Protein AF-A0A819L848-F1 (afdb_monomer)

Solvent-accessible surface area (backbone atoms only — not comparable to full-atom values): 8604 Å² total; per-residue (Å²): 138,80,81,80,64,62,62,46,53,71,84,52,75,49,40,40,66,50,55,84,86,40,54,68,57,44,47,39,42,72,42,97,60,52,19,26,44,65,42,49,33,38,52,39,84,23,67,77,40,35,69,25,30,36,27,38,43,42,18,28,87,85,72,45,69,70,53,97,60,67,47,66,28,46,61,33,84,53,62,90,35,48,19,28,46,59,57,91,76,47,64,57,89,45,55,30,26,30,44,37,36,34,72,47,39,34,79,76,80,49,34,47,23,13,48,36,72,47,44,42,35,35,40,74,70,71,82,75,82,70,85,92,64,84,52,79,43,76,49,53,49,73,63,39,62,56,56,82,82,90,80,129

Sequence (152 aa):
DQNKKGDFKPDSKTGVNFPEEDKHPTINVPFGTPATVRGVSMSRDTPNNNVESFKVTFYGTTNQPINKQPLESTPSGDKNQPASLNPSQIPSDVPVKRVEITDIKTTDNQPPRGVVLDIKACTEATAAAFDGKYKLQFLHVRSVNFFSTDGQ

Organism: NCBI:txid433720

Foldseek 3Di:
DDPPFDWQALPDLWADFDDQPCLKWKWKFFDPAFWQWQWKWKALNHPPFFWFKKWKFFAAPVRDTPDPDTFIFHTAPDNVRTGIGDRVPGPRVGGTRMMMITPGDGNVSTHGTSTQMFIFIWHDPPVPDDPDDRDRDRCRPGGIGIDDPPDD

Mean predicted aligned error: 9.91 Å

Nearest PDB structures (foldseek):
  7t4s-assembly1_F  TM=7.222E-01  e=1.770E-02  Homo sapiens
  8iqe-assembly1_B  TM=4.113E-01  e=2.197E-01  Klebsiella phage VLC6
  1umi-assembly1_A  TM=3.625E-01  e=1.075E+00  Mus musculus
  7vrn-assembly1_K  TM=3.519E-01  e=1.267E+00  Infectious bursal disease virus
  3hwj-assembly2_B  TM=3.729E-01  e=3.587E+00  Mus musculus

Radius of gyration: 15.64 Å; Cα contacts (8 Å, |Δi|>4): 368; chains: 1; bounding box: 35×38×46 Å

Secondary structure (DSSP, 8-state):
---------TT-SS-B---TT-SS--EEEEEEEEEEEEEEEEE--STT--EEEEEEEEE-TTS-BSSSSPEEPBPP-SSSS-EE--GGGS-TTS-EEEEEEEEEEETTSSPP-SBEEEEEEE----SSS--S------------EE------

Structure (mmCIF, N/CA/C/O backbone):
data_AF-A0A819L848-F1
#
_entry.id   AF-A0A819L848-F1
#
loop_
_atom_site.group_PDB
_atom_site.id
_atom_site.type_symbol
_atom_site.label_atom_id
_atom_site.label_alt_id
_atom_site.label_comp_id
_atom_site.label_asym_id
_atom_site.label_entity_id
_atom_site.label_seq_id
_atom_site.pdbx_PDB_ins_code
_atom_site.Cartn_x
_atom_site.Cartn_y
_atom_site.Cartn_z
_atom_site.occupancy
_atom_site.B_iso_or_equiv
_atom_site.auth_seq_id
_atom_site.auth_comp_id
_atom_site.auth_asym_id
_atom_site.auth_atom_id
_atom_site.pdbx_PDB_model_num
ATOM 1 N N . 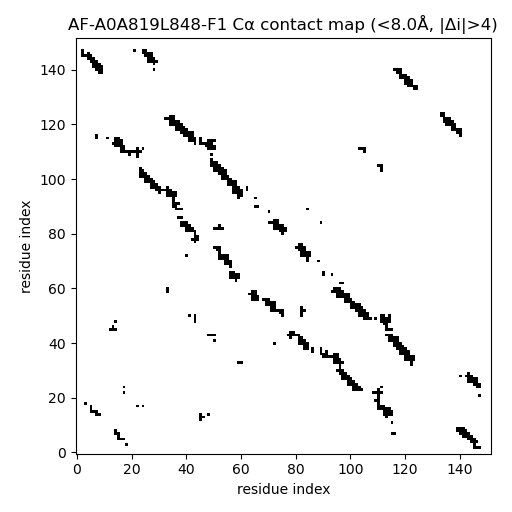ASP A 1 1 ? -19.723 -18.192 -1.569 1.00 31.50 1 ASP A N 1
ATOM 2 C CA . ASP A 1 1 ? -18.565 -17.563 -2.231 1.00 31.50 1 ASP A CA 1
ATOM 3 C C . ASP A 1 1 ? -18.924 -16.268 -2.930 1.00 31.50 1 ASP A C 1
ATOM 5 O O . ASP A 1 1 ? -19.160 -16.252 -4.131 1.00 31.50 1 ASP A O 1
ATOM 9 N N . GLN A 1 2 ? -19.005 -15.163 -2.188 1.00 27.42 2 GLN A N 1
ATOM 10 C CA . GLN A 1 2 ? -19.070 -13.834 -2.799 1.00 27.42 2 GLN A CA 1
ATOM 11 C C . GLN A 1 2 ? -17.803 -13.070 -2.443 1.00 27.42 2 GLN A C 1
ATOM 13 O O . GLN A 1 2 ? -17.746 -12.365 -1.443 1.00 27.42 2 GLN A O 1
ATOM 18 N N . ASN A 1 3 ? -16.791 -13.219 -3.296 1.00 35.41 3 ASN A N 1
ATOM 19 C CA . ASN A 1 3 ? -15.658 -12.308 -3.360 1.00 35.41 3 ASN A CA 1
ATOM 20 C C . ASN A 1 3 ? -16.202 -10.930 -3.795 1.00 35.41 3 ASN A C 1
ATOM 22 O O . ASN A 1 3 ? -16.358 -10.663 -4.990 1.00 35.41 3 ASN A O 1
ATOM 26 N N . LYS A 1 4 ? -16.627 -10.094 -2.837 1.00 44.59 4 LYS A N 1
ATOM 27 C CA . LYS A 1 4 ? -17.190 -8.766 -3.119 1.00 44.59 4 LYS A CA 1
ATOM 28 C C . LYS A 1 4 ? -16.065 -7.831 -3.557 1.00 44.59 4 LYS A C 1
ATOM 30 O O . LYS A 1 4 ? -15.335 -7.272 -2.748 1.00 44.59 4 LYS A O 1
ATOM 35 N N . LYS A 1 5 ? -15.929 -7.676 -4.872 1.00 47.34 5 LYS A N 1
ATOM 36 C CA . LYS A 1 5 ? -14.950 -6.801 -5.518 1.00 47.34 5 LYS A CA 1
ATOM 37 C C . LYS A 1 5 ? -15.369 -5.329 -5.385 1.00 47.34 5 LYS A C 1
ATOM 39 O O . LYS A 1 5 ? -16.396 -4.932 -5.932 1.00 47.34 5 LYS A O 1
ATOM 44 N N . GLY A 1 6 ? -14.567 -4.518 -4.694 1.00 53.31 6 GLY A N 1
ATOM 45 C CA . GLY A 1 6 ? -14.607 -3.056 -4.819 1.00 53.31 6 GLY A CA 1
ATOM 46 C C . GLY A 1 6 ? -13.896 -2.587 -6.095 1.00 53.31 6 GLY A C 1
ATOM 47 O O . GLY A 1 6 ? -13.261 -3.380 -6.782 1.00 53.31 6 GLY A O 1
ATOM 48 N N . ASP A 1 7 ? -13.952 -1.297 -6.419 1.00 53.31 7 ASP A N 1
ATOM 49 C CA . ASP A 1 7 ? -13.073 -0.680 -7.423 1.00 53.31 7 ASP A CA 1
ATOM 50 C C . ASP A 1 7 ? -12.666 0.715 -6.942 1.00 53.31 7 ASP A C 1
ATOM 52 O O . ASP A 1 7 ? -13.522 1.520 -6.570 1.00 53.31 7 ASP A O 1
ATOM 56 N N . PHE A 1 8 ? -11.365 1.023 -6.969 1.00 57.91 8 PHE A N 1
ATOM 57 C CA . PHE A 1 8 ? -10.899 2.393 -6.763 1.00 57.91 8 PHE A CA 1
ATOM 58 C C . PHE A 1 8 ? -11.181 3.217 -8.019 1.00 57.91 8 PHE A C 1
ATOM 60 O O . PHE A 1 8 ? -10.827 2.825 -9.132 1.00 57.91 8 PHE A O 1
ATOM 67 N N . LYS A 1 9 ? -11.827 4.370 -7.829 1.00 54.28 9 LYS A N 1
ATOM 68 C CA . LYS A 1 9 ? -12.042 5.365 -8.881 1.00 54.28 9 LYS A CA 1
ATOM 69 C C . LYS A 1 9 ? -11.206 6.608 -8.558 1.00 54.28 9 LYS A C 1
ATOM 71 O O . LYS A 1 9 ? -11.362 7.124 -7.452 1.00 54.28 9 LYS A O 1
ATOM 76 N N . PRO A 1 10 ? -10.388 7.108 -9.504 1.00 48.09 10 PRO A N 1
ATOM 77 C CA . PRO A 1 10 ? -9.558 8.306 -9.340 1.00 48.09 10 PRO A CA 1
ATOM 78 C C . PRO A 1 10 ? -10.283 9.516 -8.752 1.00 48.09 10 PRO A C 1
ATOM 80 O O . PRO A 1 10 ? -9.732 10.204 -7.907 1.00 48.09 10 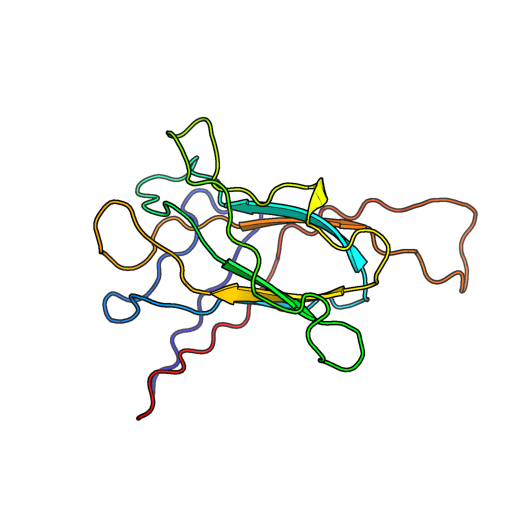PRO A O 1
ATOM 83 N N . ASP A 1 11 ? -11.536 9.724 -9.159 1.00 55.75 11 ASP A N 1
ATOM 84 C CA . ASP A 1 11 ? -12.336 10.892 -8.778 1.00 55.75 11 ASP A CA 1
ATOM 85 C C . ASP A 1 11 ? -13.398 10.541 -7.718 1.00 55.75 11 ASP A C 1
ATOM 87 O O . ASP A 1 11 ? -14.442 11.195 -7.612 1.00 55.75 11 ASP A O 1
ATOM 91 N N . SER A 1 12 ? -13.192 9.453 -6.963 1.00 62.03 12 SER A N 1
ATOM 92 C CA . SER A 1 12 ? -14.148 9.023 -5.943 1.00 62.03 12 SER A CA 1
ATOM 93 C C . SER A 1 12 ? -14.210 10.033 -4.802 1.00 62.03 12 SER A C 1
ATOM 95 O O . SER A 1 12 ? -13.279 10.155 -4.012 1.00 62.03 12 SER A O 1
ATOM 97 N N . LYS A 1 13 ? -15.356 10.705 -4.662 1.00 67.62 13 LYS A N 1
ATOM 98 C CA . LYS A 1 13 ? -15.624 11.610 -3.532 1.00 67.62 13 LYS A CA 1
ATOM 99 C C . LYS A 1 13 ? -15.869 10.874 -2.211 1.00 67.62 13 LYS A C 1
ATOM 101 O O . LYS A 1 13 ? -15.862 11.501 -1.158 1.00 67.62 13 LYS A O 1
ATOM 106 N N . THR A 1 14 ? -16.122 9.566 -2.264 1.00 72.50 14 THR A N 1
ATOM 107 C CA . THR A 1 14 ? -16.485 8.752 -1.093 1.00 72.50 14 THR A CA 1
ATOM 108 C C . THR A 1 14 ? -15.452 7.689 -0.745 1.00 72.50 14 THR A C 1
ATOM 110 O O . THR A 1 14 ? -15.572 7.090 0.312 1.00 72.50 14 THR A O 1
ATOM 113 N N . GLY A 1 15 ? -14.461 7.432 -1.604 1.00 77.94 15 GLY A N 1
ATOM 114 C CA . GLY A 1 15 ? -13.511 6.330 -1.430 1.00 77.94 15 GLY A CA 1
ATOM 115 C C . GLY A 1 15 ? -14.150 4.941 -1.548 1.00 77.94 15 GLY A C 1
ATOM 116 O O . GLY A 1 15 ? -15.302 4.806 -1.973 1.00 77.94 15 GLY A O 1
ATOM 117 N N . VAL A 1 16 ? -13.372 3.910 -1.219 1.00 82.12 16 VAL A N 1
ATOM 118 C CA . VAL A 1 16 ? -13.799 2.504 -1.167 1.00 82.12 16 VAL A CA 1
ATOM 119 C C . VAL A 1 16 ? -14.143 2.129 0.274 1.00 82.12 16 VAL A C 1
ATOM 121 O O . VAL A 1 16 ? -13.373 2.403 1.192 1.00 82.12 16 VAL A O 1
ATOM 124 N N . ASN A 1 17 ? -15.291 1.480 0.461 1.00 83.12 17 ASN A N 1
ATOM 125 C CA . ASN A 1 17 ? -15.687 0.875 1.730 1.00 83.12 17 ASN A CA 1
ATOM 126 C C . ASN A 1 17 ? -15.527 -0.638 1.631 1.00 83.12 17 ASN A C 1
ATOM 128 O O . ASN A 1 17 ? -16.029 -1.239 0.678 1.00 83.12 17 ASN A O 1
ATOM 132 N N . PHE A 1 18 ? -14.848 -1.231 2.605 1.00 82.25 18 PHE A N 1
ATOM 133 C CA . PHE A 1 18 ? -14.702 -2.676 2.698 1.00 82.25 18 PHE A CA 1
ATOM 134 C C . PHE A 1 18 ? -15.922 -3.297 3.398 1.00 82.25 18 PHE A C 1
ATOM 136 O O . PHE A 1 18 ? -16.589 -2.602 4.174 1.00 82.25 18 PHE A O 1
ATOM 143 N N . PRO A 1 19 ? -16.264 -4.564 3.088 1.00 79.44 19 PRO A N 1
ATOM 144 C CA . PRO A 1 19 ? -17.349 -5.281 3.756 1.00 79.44 19 PRO A CA 1
ATOM 145 C C . PRO A 1 19 ? -17.190 -5.298 5.282 1.00 79.44 19 PRO A C 1
ATOM 147 O O . PRO A 1 19 ? -16.074 -5.233 5.792 1.00 79.44 19 PRO A O 1
ATOM 150 N N . GLU A 1 20 ? -18.301 -5.406 6.015 1.00 82.19 20 GLU A N 1
ATOM 151 C CA . GLU A 1 20 ? -18.284 -5.355 7.486 1.00 82.19 20 GLU A CA 1
ATOM 152 C C . GLU A 1 20 ? -17.489 -6.517 8.113 1.00 82.19 20 GLU A C 1
ATOM 154 O O . GLU A 1 20 ? -16.930 -6.410 9.207 1.00 82.19 20 GLU A O 1
ATOM 159 N N . GLU A 1 21 ? -17.430 -7.628 7.392 1.00 83.19 21 GLU A N 1
ATOM 160 C CA . GLU A 1 21 ? -16.690 -8.834 7.728 1.00 83.19 21 GLU A CA 1
ATOM 161 C C . GLU A 1 21 ? -15.172 -8.729 7.473 1.00 83.19 21 GLU A C 1
ATOM 163 O O . GLU A 1 21 ? -14.411 -9.491 8.063 1.00 83.19 21 GLU A O 1
ATOM 168 N N . ASP A 1 22 ? -14.710 -7.775 6.657 1.00 78.88 22 ASP A N 1
ATOM 169 C CA . ASP A 1 22 ? -13.321 -7.700 6.181 1.00 78.88 22 ASP A CA 1
ATOM 170 C C . ASP A 1 22 ? -12.513 -6.633 6.942 1.00 78.88 22 ASP A C 1
ATOM 172 O O . ASP A 1 22 ? -12.364 -5.482 6.519 1.00 78.88 22 ASP A O 1
ATOM 176 N N . LYS A 1 23 ? -12.006 -7.014 8.120 1.00 82.25 23 LYS A N 1
ATOM 177 C CA . LYS A 1 23 ? -11.201 -6.124 8.981 1.00 82.25 23 LYS A CA 1
ATOM 178 C C . LYS A 1 23 ? -9.744 -5.996 8.547 1.00 82.25 23 LYS A C 1
ATOM 180 O O . LYS A 1 23 ? -9.083 -5.038 8.945 1.00 82.25 23 LYS A O 1
ATOM 185 N N . HIS A 1 24 ? -9.245 -6.941 7.755 1.00 83.75 24 HIS A N 1
ATOM 186 C CA . HIS A 1 24 ? -7.843 -7.004 7.344 1.00 83.75 24 HIS A CA 1
ATOM 187 C C . HIS A 1 24 ? -7.708 -7.214 5.832 1.00 83.75 24 HIS A C 1
ATOM 189 O O . HIS A 1 24 ? -7.063 -8.168 5.390 1.00 83.75 24 HIS A O 1
ATOM 195 N N . PRO A 1 25 ? -8.278 -6.312 5.017 1.00 84.81 25 PRO A N 1
ATOM 196 C CA . PRO A 1 25 ? -8.269 -6.496 3.582 1.00 84.81 25 PRO A CA 1
ATOM 197 C C . PRO A 1 25 ? -6.863 -6.383 3.002 1.00 84.81 25 PRO A C 1
ATOM 199 O O . PRO A 1 25 ? -6.032 -5.590 3.455 1.00 84.81 25 PRO A O 1
ATOM 202 N N . THR A 1 26 ? -6.643 -7.109 1.907 1.00 86.06 26 THR A N 1
ATOM 203 C CA . THR A 1 26 ? -5.453 -6.955 1.066 1.00 86.06 26 THR A CA 1
ATOM 204 C C . THR A 1 26 ? -5.799 -6.201 -0.217 1.00 86.06 26 THR A C 1
ATOM 206 O O . THR A 1 26 ? -6.689 -6.594 -0.977 1.00 86.06 26 THR A O 1
ATOM 209 N N . ILE A 1 27 ? -5.061 -5.126 -0.500 1.00 85.00 27 ILE A N 1
ATOM 210 C CA . ILE A 1 27 ? -5.216 -4.319 -1.717 1.00 85.00 27 ILE A CA 1
ATOM 211 C C . ILE A 1 27 ? -4.067 -4.639 -2.668 1.00 85.00 27 ILE A C 1
ATOM 213 O O . ILE A 1 27 ? -2.905 -4.383 -2.362 1.00 85.00 27 ILE A O 1
ATOM 217 N N . ASN A 1 28 ? -4.392 -5.151 -3.855 1.00 86.19 28 ASN A N 1
ATOM 218 C CA . ASN A 1 28 ? -3.414 -5.460 -4.894 1.00 86.19 28 ASN A CA 1
ATOM 219 C C . ASN A 1 28 ? -3.525 -4.485 -6.069 1.00 86.19 28 ASN A C 1
ATOM 221 O O . ASN A 1 28 ? -4.517 -4.478 -6.802 1.00 86.19 28 ASN A O 1
ATOM 225 N N . VAL A 1 29 ? -2.468 -3.707 -6.295 1.00 85.75 29 VAL A N 1
ATOM 226 C CA . VAL A 1 29 ? -2.372 -2.738 -7.391 1.00 85.75 29 VAL A CA 1
ATOM 227 C C . VAL A 1 29 ? -1.348 -3.217 -8.420 1.00 85.75 29 VAL A C 1
ATOM 229 O O . VAL A 1 29 ? -0.149 -2.984 -8.252 1.00 85.75 29 VAL A O 1
ATOM 232 N N . PRO A 1 30 ? -1.779 -3.910 -9.488 1.00 86.19 30 PRO A N 1
ATOM 233 C CA . PRO A 1 30 ? -0.893 -4.256 -10.589 1.00 86.19 30 PRO A CA 1
ATOM 234 C C . PRO A 1 30 ? -0.616 -3.033 -11.471 1.00 86.19 30 PRO A C 1
ATOM 236 O O . PRO A 1 30 ? -1.511 -2.240 -11.768 1.00 86.19 30 PRO A O 1
ATOM 239 N N . PHE A 1 31 ? 0.614 -2.923 -11.959 1.00 82.19 31 PHE A N 1
ATOM 240 C CA . PHE A 1 31 ? 0.979 -1.986 -13.012 1.00 82.19 31 PHE A CA 1
ATOM 241 C C . PHE A 1 31 ? 0.971 -2.706 -14.363 1.00 82.19 31 PHE A C 1
ATOM 243 O O . PHE A 1 31 ? 1.601 -3.752 -14.517 1.00 82.19 31 PHE A O 1
ATOM 250 N N . GLY A 1 32 ? 0.262 -2.147 -15.352 1.00 81.06 32 GLY A N 1
ATOM 251 C CA . GLY A 1 32 ? 0.231 -2.705 -16.713 1.00 81.06 32 GLY A CA 1
ATOM 252 C C . GLY A 1 32 ? 1.618 -2.739 -17.366 1.00 81.06 32 GLY A C 1
ATOM 253 O O . GLY A 1 32 ? 1.963 -3.704 -18.041 1.00 81.06 32 GLY A O 1
ATOM 254 N N . THR A 1 33 ? 2.435 -1.727 -17.072 1.00 81.12 33 THR A N 1
ATOM 255 C CA . THR A 1 33 ? 3.864 -1.666 -17.392 1.00 81.12 33 THR A CA 1
ATOM 256 C C . THR A 1 33 ? 4.632 -1.445 -16.091 1.00 81.12 33 THR A C 1
ATOM 258 O O . THR A 1 33 ? 4.201 -0.591 -15.313 1.00 81.12 33 THR A O 1
ATOM 261 N N . PRO A 1 34 ? 5.748 -2.157 -15.830 1.00 86.44 34 PRO A N 1
ATOM 262 C CA . PRO A 1 34 ? 6.558 -1.914 -14.641 1.00 86.44 34 PRO A CA 1
ATOM 263 C C . PRO A 1 34 ? 6.947 -0.435 -14.489 1.00 86.44 34 PRO A C 1
ATOM 265 O O . PRO A 1 34 ? 7.286 0.229 -15.469 1.00 86.44 34 PRO A O 1
ATOM 268 N N . ALA A 1 35 ? 6.887 0.078 -13.262 1.00 84.75 35 ALA A N 1
ATOM 269 C CA . ALA A 1 35 ? 7.056 1.495 -12.958 1.00 84.75 35 ALA A CA 1
ATOM 270 C C . ALA A 1 35 ? 7.938 1.708 -11.724 1.00 84.75 35 ALA A C 1
ATOM 272 O O . ALA A 1 35 ? 7.929 0.907 -10.792 1.00 84.75 35 ALA A O 1
ATOM 273 N N . THR A 1 36 ? 8.668 2.820 -11.688 1.00 86.88 36 THR A N 1
ATOM 274 C CA . THR A 1 36 ? 9.370 3.272 -10.480 1.00 86.88 36 THR A CA 1
ATOM 275 C C . THR A 1 36 ? 8.375 3.967 -9.557 1.00 86.88 36 THR A C 1
ATOM 277 O O . THR A 1 36 ? 7.737 4.946 -9.946 1.00 86.88 36 THR A O 1
ATOM 280 N N . VAL A 1 37 ? 8.203 3.466 -8.336 1.00 88.94 37 VAL A N 1
ATOM 281 C CA . VAL A 1 37 ? 7.302 4.085 -7.354 1.00 88.94 37 VAL A CA 1
ATOM 282 C C . VAL A 1 37 ? 8.052 5.190 -6.609 1.00 88.94 37 VAL A C 1
ATOM 284 O O . VAL A 1 37 ? 9.224 5.050 -6.268 1.00 88.94 37 VAL A O 1
ATOM 287 N N . ARG A 1 38 ? 7.378 6.315 -6.381 1.00 86.75 38 ARG A N 1
ATOM 288 C CA . ARG A 1 38 ? 7.907 7.517 -5.716 1.00 86.75 38 ARG A CA 1
ATOM 289 C C . ARG A 1 38 ? 7.116 7.900 -4.470 1.00 86.75 38 ARG A C 1
ATOM 291 O O . ARG A 1 38 ? 7.618 8.650 -3.643 1.00 86.75 38 ARG A O 1
ATOM 298 N N . GLY A 1 39 ? 5.890 7.404 -4.334 1.00 89.31 39 GLY A N 1
ATOM 299 C CA . GLY A 1 39 ? 5.050 7.666 -3.175 1.00 89.31 39 GLY A CA 1
ATOM 300 C C . GLY A 1 39 ? 3.874 6.706 -3.110 1.00 89.31 39 GLY A C 1
ATOM 301 O O . GLY A 1 39 ? 3.329 6.321 -4.144 1.00 89.31 39 GLY A O 1
ATOM 302 N N . VAL A 1 40 ? 3.499 6.342 -1.888 1.00 91.50 40 VAL A N 1
ATOM 303 C CA . VAL A 1 40 ? 2.285 5.587 -1.575 1.00 91.50 40 VAL A CA 1
ATOM 304 C C . VAL A 1 40 ? 1.666 6.229 -0.342 1.00 91.50 40 VAL A C 1
ATOM 306 O O . VAL A 1 40 ? 2.330 6.340 0.693 1.00 91.50 40 VAL A O 1
ATOM 309 N N . SER A 1 41 ? 0.417 6.664 -0.453 1.00 90.50 41 SER A N 1
ATOM 310 C CA . SER A 1 41 ? -0.324 7.266 0.654 1.00 90.50 41 SER A CA 1
ATOM 311 C C . SER A 1 41 ? -1.810 6.951 0.579 1.00 90.50 41 SER A C 1
ATOM 313 O O . SER A 1 41 ? -2.353 6.756 -0.506 1.00 90.50 41 SER A O 1
ATOM 315 N N . MET A 1 42 ? -2.481 6.956 1.727 1.00 88.25 42 MET A N 1
ATOM 316 C CA . MET A 1 42 ? -3.938 6.925 1.802 1.00 88.25 42 MET A CA 1
ATOM 317 C C . MET A 1 42 ? -4.454 8.266 2.317 1.00 88.25 42 MET A C 1
ATOM 319 O O . MET A 1 42 ? -4.101 8.691 3.419 1.00 88.25 42 MET A O 1
ATOM 323 N N . SER A 1 43 ? -5.261 8.946 1.499 1.00 78.88 43 SER A N 1
ATOM 324 C CA . SER A 1 43 ? -5.872 10.230 1.863 1.00 78.88 43 SER A CA 1
ATOM 325 C C . SER A 1 43 ? -6.949 10.037 2.934 1.00 78.88 43 SER A C 1
ATOM 327 O O . SER A 1 43 ? -7.589 8.987 2.998 1.00 78.88 43 SER A O 1
ATOM 329 N N . ARG A 1 44 ? -7.152 11.076 3.754 1.00 76.06 44 ARG A N 1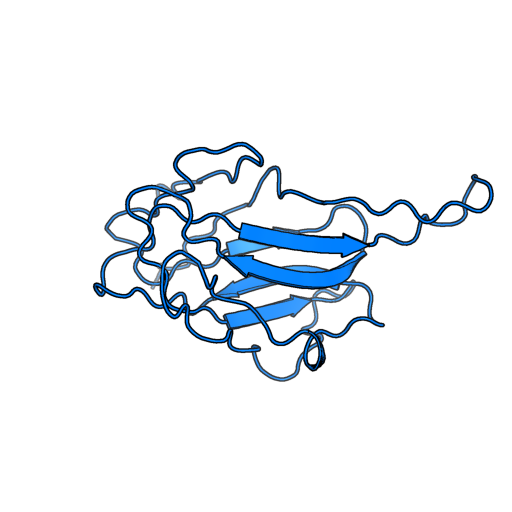
ATOM 330 C CA . ARG A 1 44 ? -8.229 11.198 4.751 1.00 76.06 44 ARG A CA 1
ATOM 331 C C . ARG A 1 44 ? -9.278 12.249 4.367 1.00 76.06 44 ARG A C 1
ATOM 333 O O . ARG A 1 44 ? -10.123 12.606 5.187 1.00 76.06 44 ARG A O 1
ATOM 340 N N . ASP A 1 45 ? -9.245 12.718 3.120 1.00 74.25 45 ASP A N 1
ATOM 341 C CA . ASP A 1 45 ? -10.117 13.787 2.613 1.00 74.25 45 ASP A CA 1
ATOM 342 C C . ASP A 1 45 ? -11.548 13.310 2.320 1.00 74.25 45 ASP A C 1
ATOM 344 O O . ASP A 1 45 ? -12.435 14.109 2.014 1.00 74.25 45 ASP A O 1
ATOM 348 N N . THR A 1 46 ? -11.804 12.007 2.421 1.00 74.31 46 THR A N 1
ATOM 349 C CA . THR A 1 46 ? -13.130 11.421 2.232 1.00 74.31 46 THR A CA 1
ATOM 350 C C . THR A 1 46 ? -13.947 11.398 3.525 1.00 74.31 46 THR A C 1
ATOM 352 O O . THR A 1 46 ? -13.417 11.171 4.620 1.00 74.31 46 THR A O 1
ATOM 355 N N . PRO A 1 47 ? -15.276 11.586 3.432 1.00 72.25 47 PRO A N 1
ATOM 356 C CA . PRO A 1 47 ? -16.168 11.380 4.565 1.00 72.25 47 PRO A CA 1
ATOM 357 C C . PRO A 1 47 ? -16.038 9.951 5.110 1.00 72.25 47 PRO A C 1
ATOM 359 O O . PRO A 1 47 ? -16.041 8.993 4.341 1.00 72.25 47 PRO A O 1
ATOM 362 N N . ASN A 1 48 ? -15.978 9.810 6.436 1.00 80.75 48 ASN A N 1
ATOM 363 C CA . ASN A 1 48 ? -15.924 8.527 7.153 1.00 80.75 48 ASN A CA 1
ATOM 364 C C . ASN A 1 48 ? -14.668 7.671 6.906 1.00 80.75 48 ASN A C 1
ATOM 366 O O . ASN A 1 48 ? -14.692 6.475 7.196 1.00 80.75 48 ASN A O 1
ATOM 370 N N . ASN A 1 49 ? -13.578 8.260 6.404 1.00 87.31 49 ASN A N 1
ATOM 371 C CA . ASN A 1 49 ? -12.295 7.569 6.369 1.00 87.31 49 ASN A CA 1
ATOM 372 C C . ASN A 1 49 ? -11.805 7.264 7.787 1.00 87.31 49 ASN A C 1
ATOM 374 O O . ASN A 1 49 ? -11.696 8.172 8.612 1.00 87.31 49 ASN A O 1
ATOM 378 N N . ASN A 1 50 ? -11.511 5.996 8.053 1.00 90.88 50 ASN A N 1
ATOM 379 C CA . ASN A 1 50 ? -11.021 5.521 9.345 1.00 90.88 50 ASN A CA 1
ATOM 380 C C . ASN A 1 50 ? -9.629 4.885 9.260 1.00 90.88 50 ASN A C 1
ATOM 382 O O . ASN A 1 50 ? -9.207 4.268 10.231 1.00 90.88 50 ASN A O 1
ATOM 386 N N . VAL A 1 51 ? -8.908 5.012 8.141 1.00 90.88 51 VAL A N 1
ATOM 387 C CA . VAL A 1 51 ? -7.556 4.451 8.014 1.00 90.88 51 VAL A CA 1
ATOM 388 C C . VAL A 1 51 ? -6.596 5.224 8.916 1.00 90.88 51 VAL A C 1
ATOM 390 O O . VAL A 1 51 ? -6.583 6.457 8.922 1.00 90.88 51 VAL A O 1
ATOM 393 N N . GLU A 1 52 ? -5.795 4.489 9.679 1.00 92.38 52 GLU A N 1
ATOM 394 C CA . GLU A 1 52 ? -4.733 5.015 10.534 1.00 92.38 52 GLU A CA 1
ATOM 395 C C . GLU A 1 52 ? -3.357 4.771 9.912 1.00 92.38 52 GLU A C 1
ATOM 397 O O . GLU A 1 52 ? -2.570 5.703 9.761 1.00 92.38 52 GLU A O 1
ATOM 402 N N . SER A 1 53 ? -3.061 3.526 9.538 1.00 94.50 53 SER A N 1
ATOM 403 C CA . SER A 1 53 ? -1.796 3.136 8.913 1.00 94.50 53 SER A CA 1
ATOM 404 C C . SER A 1 53 ? -1.962 1.865 8.080 1.00 94.50 53 SER A C 1
ATOM 406 O O . SER A 1 53 ? -3.012 1.222 8.101 1.00 94.50 53 SER A O 1
ATOM 408 N N . PHE A 1 54 ? -0.942 1.519 7.303 1.00 95.56 54 PHE A N 1
ATOM 409 C CA . PHE A 1 54 ? -0.918 0.334 6.453 1.00 95.56 54 PHE A CA 1
ATOM 410 C C . PHE A 1 54 ? 0.520 -0.145 6.232 1.00 95.56 54 PHE A C 1
ATOM 412 O O . PHE A 1 54 ? 1.482 0.597 6.464 1.00 95.56 54 PHE A O 1
ATOM 419 N N . LYS A 1 55 ? 0.675 -1.376 5.738 1.00 97.19 55 LYS A N 1
ATOM 420 C CA . LYS A 1 55 ? 1.964 -1.904 5.282 1.00 97.19 55 LYS A CA 1
ATOM 421 C C . LYS A 1 55 ? 1.982 -2.142 3.785 1.00 97.19 55 LYS A C 1
ATOM 423 O O . LYS A 1 55 ? 0.948 -2.418 3.186 1.00 97.19 55 LYS A O 1
ATOM 428 N N . VAL A 1 56 ? 3.166 -2.047 3.187 1.00 97.00 56 VAL A N 1
ATOM 429 C CA . VAL A 1 56 ? 3.356 -2.184 1.741 1.00 97.00 56 VAL A CA 1
ATOM 430 C C . VAL A 1 56 ? 4.448 -3.182 1.398 1.00 97.00 56 VAL A C 1
ATOM 432 O O . VAL A 1 56 ? 5.568 -3.108 1.911 1.00 97.00 56 VAL A O 1
ATOM 435 N N . THR A 1 57 ? 4.139 -4.045 0.436 1.00 97.31 57 THR A N 1
ATOM 436 C CA . THR A 1 57 ? 5.107 -4.898 -0.252 1.00 97.31 57 THR A CA 1
ATOM 437 C C . THR A 1 57 ? 5.145 -4.541 -1.734 1.00 97.31 57 THR A C 1
ATOM 439 O O . THR A 1 57 ? 4.132 -4.554 -2.435 1.00 97.31 57 THR A O 1
ATOM 442 N N . PHE A 1 58 ? 6.336 -4.220 -2.227 1.00 96.00 58 PHE A N 1
ATOM 443 C CA . PHE A 1 58 ? 6.599 -3.989 -3.640 1.00 96.00 58 PHE A CA 1
ATOM 444 C C . PHE A 1 58 ? 7.045 -5.291 -4.293 1.00 96.00 58 PHE A C 1
ATOM 446 O O . PHE A 1 58 ? 7.950 -5.956 -3.797 1.00 96.00 58 PHE A O 1
ATOM 453 N N . TYR A 1 59 ? 6.453 -5.634 -5.432 1.00 95.00 59 TYR A N 1
ATOM 454 C CA . TYR A 1 59 ? 6.810 -6.824 -6.197 1.00 95.00 59 TYR A CA 1
ATOM 455 C C . TYR A 1 59 ? 7.441 -6.442 -7.533 1.00 95.00 59 TYR A C 1
ATOM 457 O O . TYR A 1 59 ? 6.906 -5.608 -8.270 1.00 95.00 59 TYR A O 1
ATOM 465 N N . GLY A 1 60 ? 8.561 -7.088 -7.854 1.00 91.94 60 GLY A N 1
ATOM 466 C CA . GLY A 1 60 ? 9.259 -6.930 -9.128 1.00 91.94 60 GLY A CA 1
ATOM 467 C C . GLY A 1 60 ? 8.599 -7.703 -10.272 1.00 91.94 60 GLY A C 1
ATOM 468 O O . GLY A 1 60 ? 7.544 -8.324 -10.128 1.00 91.94 60 GLY A O 1
ATOM 469 N N . THR A 1 61 ? 9.243 -7.705 -11.437 1.00 87.88 61 THR A N 1
ATOM 470 C CA . THR A 1 61 ? 8.722 -8.355 -12.654 1.00 87.88 61 THR A CA 1
ATOM 471 C C . THR A 1 61 ? 8.606 -9.878 -12.549 1.00 87.88 61 THR A C 1
ATOM 473 O O . THR A 1 61 ? 7.746 -10.465 -13.210 1.00 87.88 61 THR A O 1
ATOM 476 N N . THR A 1 62 ? 9.412 -10.496 -11.683 1.00 90.69 62 THR A N 1
ATOM 477 C CA . THR A 1 62 ? 9.417 -11.933 -11.359 1.00 90.69 62 THR A CA 1
ATOM 478 C C . THR A 1 62 ? 8.400 -12.320 -10.280 1.00 90.69 62 THR A C 1
ATOM 480 O O . THR A 1 62 ? 8.410 -13.458 -9.816 1.00 90.69 62 THR A O 1
ATOM 483 N N . ASN A 1 63 ? 7.533 -11.389 -9.859 1.00 87.06 63 ASN A N 1
ATOM 484 C CA . ASN A 1 63 ? 6.602 -11.540 -8.733 1.00 87.06 63 ASN A CA 1
ATOM 485 C C . ASN A 1 63 ? 7.282 -11.852 -7.388 1.00 87.06 63 ASN A C 1
ATOM 487 O O . ASN A 1 63 ? 6.621 -12.320 -6.465 1.00 87.06 63 ASN A O 1
ATOM 491 N N . GLN A 1 64 ? 8.579 -11.575 -7.255 1.00 93.06 64 GLN A N 1
ATOM 492 C CA . GLN A 1 64 ? 9.275 -11.649 -5.973 1.00 93.06 64 GLN A CA 1
ATOM 493 C C . GLN A 1 64 ? 9.193 -10.304 -5.235 1.00 93.06 64 GLN A C 1
ATOM 495 O O . GLN A 1 64 ? 9.239 -9.257 -5.899 1.00 93.06 64 GLN A O 1
ATOM 500 N N . PRO A 1 65 ? 9.075 -10.309 -3.892 1.00 95.62 65 PRO A N 1
ATOM 501 C CA . PRO A 1 65 ? 9.169 -9.097 -3.088 1.00 95.62 65 PRO A CA 1
ATOM 502 C C . PRO A 1 65 ? 10.513 -8.395 -3.309 1.00 95.62 65 PRO A C 1
ATOM 504 O O . PRO A 1 65 ? 11.569 -9.024 -3.271 1.00 95.62 65 PRO A O 1
ATOM 507 N N . ILE A 1 66 ? 10.471 -7.085 -3.534 1.00 95.38 66 ILE A N 1
ATOM 508 C CA . ILE A 1 66 ? 11.658 -6.230 -3.654 1.00 95.38 66 ILE A CA 1
ATOM 509 C C . ILE A 1 66 ? 12.176 -5.885 -2.255 1.00 95.38 66 ILE A C 1
ATOM 511 O O . ILE A 1 66 ? 13.372 -5.963 -1.981 1.00 95.38 66 ILE A O 1
ATOM 515 N N . ASN A 1 67 ? 11.272 -5.517 -1.349 1.00 94.12 67 ASN A N 1
ATOM 516 C CA . ASN A 1 67 ? 11.589 -5.267 0.050 1.00 94.12 67 ASN A CA 1
ATOM 517 C C . ASN A 1 67 ? 11.592 -6.578 0.852 1.00 94.12 67 ASN A C 1
ATOM 519 O O . ASN A 1 67 ? 10.698 -7.407 0.710 1.00 94.12 67 ASN A O 1
ATOM 523 N N . LYS A 1 68 ? 12.591 -6.748 1.734 1.00 90.06 68 LYS A N 1
ATOM 524 C CA . LYS A 1 68 ? 12.737 -7.950 2.583 1.00 90.06 68 LYS A CA 1
ATOM 525 C C . LYS A 1 68 ? 11.618 -8.099 3.617 1.00 90.06 68 LYS A C 1
ATOM 527 O O . LYS A 1 68 ? 11.286 -9.213 4.000 1.00 90.06 68 LYS A O 1
ATOM 532 N N . GLN A 1 69 ? 11.088 -6.978 4.097 1.00 94.00 69 GLN A N 1
ATOM 533 C CA . GLN A 1 69 ? 9.963 -6.907 5.026 1.00 94.00 69 GLN A CA 1
ATOM 534 C C . GLN A 1 69 ? 9.006 -5.806 4.566 1.00 94.00 69 GLN A C 1
ATOM 536 O O . GLN A 1 69 ? 9.490 -4.817 4.001 1.00 94.00 69 GLN A O 1
ATOM 541 N N . PRO A 1 70 ? 7.687 -5.944 4.797 1.00 96.06 70 PRO A N 1
ATOM 542 C CA . PRO A 1 70 ? 6.717 -4.907 4.465 1.00 96.06 70 PRO A CA 1
ATOM 543 C C . PRO A 1 70 ? 7.081 -3.563 5.103 1.00 96.06 70 PRO A C 1
ATOM 545 O O . PRO A 1 70 ? 7.446 -3.507 6.277 1.00 96.06 70 PRO A O 1
ATOM 548 N N . LEU A 1 71 ? 6.985 -2.485 4.329 1.00 97.12 71 LEU A N 1
ATOM 549 C CA . LEU A 1 71 ? 7.235 -1.131 4.820 1.00 97.12 71 LEU A CA 1
ATOM 550 C C . LEU A 1 71 ? 5.984 -0.604 5.516 1.00 97.12 71 LEU A C 1
ATOM 552 O O . LEU A 1 71 ? 4.907 -0.661 4.931 1.00 97.12 71 LEU A O 1
ATOM 556 N N . GLU A 1 72 ? 6.119 -0.077 6.728 1.00 96.69 72 GLU A N 1
ATOM 557 C CA . GLU A 1 72 ? 5.004 0.521 7.468 1.00 96.69 72 GLU A CA 1
ATOM 558 C C . GLU A 1 72 ? 4.881 2.015 7.144 1.00 96.69 72 GLU A C 1
ATOM 560 O O . GLU A 1 72 ? 5.876 2.743 7.085 1.00 96.69 72 GLU A O 1
ATOM 565 N N . SER A 1 73 ? 3.653 2.474 6.912 1.00 95.75 73 SER A N 1
ATOM 566 C CA . SER A 1 73 ? 3.365 3.896 6.742 1.00 95.75 73 SER A CA 1
ATOM 567 C C . SER A 1 73 ? 3.526 4.644 8.060 1.00 95.75 73 SER A C 1
ATOM 569 O O . SER A 1 73 ? 3.192 4.115 9.123 1.00 95.75 73 SER A O 1
ATOM 571 N N . THR A 1 74 ? 3.888 5.921 7.994 1.00 93.19 74 THR A N 1
ATOM 572 C CA . THR A 1 74 ? 3.627 6.816 9.117 1.00 93.19 74 THR A CA 1
ATOM 573 C C . THR A 1 74 ? 2.116 6.863 9.374 1.00 93.19 74 THR A C 1
ATOM 575 O O . THR A 1 74 ? 1.343 6.969 8.414 1.00 93.19 74 THR A O 1
ATOM 578 N N . PRO A 1 75 ? 1.670 6.749 10.638 1.00 88.56 75 PRO A N 1
ATOM 579 C CA . PRO A 1 75 ? 0.262 6.893 10.963 1.00 88.56 75 PRO A CA 1
ATOM 580 C C . PRO A 1 75 ? -0.258 8.269 10.549 1.00 88.56 75 PRO A C 1
ATOM 582 O O . PRO A 1 75 ? 0.449 9.273 10.658 1.00 88.56 75 PRO A O 1
ATOM 585 N N . SER A 1 76 ? -1.508 8.330 10.105 1.00 83.44 76 SER A N 1
ATOM 586 C CA . SER A 1 76 ? -2.177 9.601 9.837 1.00 83.44 76 SER A CA 1
ATOM 587 C C . SER A 1 76 ? -2.413 10.368 11.144 1.00 83.44 76 SER A C 1
ATOM 589 O O . SER A 1 76 ? -3.110 9.868 12.031 1.00 83.44 76 SER A O 1
ATOM 591 N N . GLY A 1 77 ? -1.888 11.589 11.253 1.00 67.50 77 GLY A N 1
ATOM 592 C CA . GLY A 1 77 ? -2.077 12.438 12.437 1.00 67.50 77 GLY A CA 1
ATOM 593 C C . GLY A 1 77 ? -3.473 13.068 12.532 1.00 67.50 77 GLY A C 1
ATOM 594 O O . GLY A 1 77 ? -4.011 13.217 13.623 1.00 67.50 77 GLY A O 1
ATOM 595 N N . ASP A 1 78 ? -4.089 13.407 11.394 1.00 66.38 78 ASP A N 1
ATOM 596 C CA . ASP A 1 78 ? -5.412 14.045 11.288 1.00 66.38 78 ASP A CA 1
ATOM 597 C C . ASP A 1 78 ? -5.940 13.941 9.836 1.00 66.38 78 ASP A C 1
ATOM 599 O O . ASP A 1 78 ? -5.575 13.003 9.126 1.00 66.38 78 ASP A O 1
ATOM 603 N N . LYS A 1 79 ? -6.852 14.823 9.398 1.00 64.88 79 LYS A N 1
ATOM 604 C CA . LYS A 1 79 ? -7.320 14.870 7.997 1.00 64.88 79 LYS A CA 1
ATOM 605 C C . LYS A 1 79 ? -6.298 15.494 7.037 1.00 64.88 79 LYS A C 1
ATOM 607 O O . LYS A 1 79 ? -6.320 15.178 5.858 1.00 64.88 79 LYS A O 1
ATOM 612 N N . ASN A 1 80 ? -5.407 16.346 7.540 1.00 70.06 80 ASN A N 1
ATOM 613 C CA . ASN A 1 80 ? -4.425 17.095 6.754 1.00 70.06 80 ASN A CA 1
ATOM 614 C C . ASN A 1 80 ? -3.098 16.336 6.587 1.00 70.06 80 ASN A C 1
ATOM 616 O O . ASN A 1 80 ? -2.276 16.712 5.751 1.00 70.06 80 ASN A O 1
ATOM 620 N N . GLN A 1 81 ? -2.872 15.283 7.377 1.00 81.81 81 GLN A N 1
ATOM 621 C CA . GLN A 1 81 ? -1.706 14.408 7.279 1.00 81.81 81 GLN A CA 1
ATOM 622 C C . GLN A 1 81 ? -2.126 12.984 6.887 1.00 81.81 81 GLN A C 1
ATOM 624 O O . GLN A 1 81 ? -2.528 12.205 7.759 1.00 81.81 81 GLN A O 1
ATOM 629 N N . PRO A 1 82 ? -2.039 12.624 5.591 1.00 86.19 82 PRO A N 1
ATOM 630 C CA . PRO A 1 82 ? -2.364 11.278 5.140 1.00 86.19 82 PRO A CA 1
ATOM 631 C C . PRO A 1 82 ? -1.378 10.254 5.710 1.00 86.19 82 PRO A C 1
ATOM 633 O O . PRO A 1 82 ? -0.196 10.551 5.907 1.00 86.19 82 PRO A O 1
ATOM 636 N N . ALA A 1 83 ? -1.847 9.021 5.903 1.00 92.31 83 ALA A N 1
ATOM 637 C CA . ALA A 1 83 ? -0.948 7.903 6.164 1.00 92.31 83 ALA A CA 1
ATOM 638 C C . ALA A 1 83 ? -0.081 7.692 4.917 1.00 92.31 83 ALA A C 1
ATOM 640 O O . ALA A 1 83 ? -0.607 7.586 3.804 1.00 92.31 83 ALA A O 1
ATOM 641 N N . SER A 1 84 ? 1.242 7.684 5.067 1.00 93.62 84 SER A N 1
ATOM 642 C CA . SER A 1 84 ? 2.150 7.655 3.915 1.00 93.62 84 SER A CA 1
ATOM 643 C C . SER A 1 84 ? 3.429 6.887 4.203 1.00 93.62 84 SER A C 1
ATOM 645 O O . SER A 1 84 ? 3.916 6.848 5.330 1.00 93.62 84 SER A O 1
ATOM 647 N N . LEU A 1 85 ? 3.984 6.240 3.181 1.00 94.69 85 LEU A N 1
ATOM 648 C CA . LEU A 1 85 ? 5.318 5.660 3.297 1.00 94.69 85 LEU A CA 1
ATOM 649 C C . LEU A 1 85 ? 6.377 6.761 3.321 1.00 94.69 85 LEU A C 1
ATOM 651 O O . LEU A 1 85 ? 6.281 7.737 2.575 1.00 94.69 85 LEU A O 1
ATOM 655 N N . ASN A 1 86 ? 7.440 6.549 4.098 1.00 93.44 86 ASN A N 1
ATOM 656 C CA . ASN A 1 86 ? 8.638 7.371 3.998 1.00 93.44 86 ASN A CA 1
ATOM 657 C C . ASN A 1 86 ? 9.266 7.189 2.599 1.00 93.44 86 ASN A C 1
ATOM 659 O O . ASN A 1 86 ? 9.688 6.074 2.274 1.00 93.44 86 ASN A O 1
ATOM 663 N N . PRO A 1 87 ? 9.382 8.251 1.776 1.00 89.38 87 PRO A N 1
ATOM 664 C CA . PRO A 1 87 ? 9.917 8.144 0.419 1.00 89.38 87 PRO A CA 1
ATOM 665 C C . PRO A 1 87 ? 11.321 7.537 0.350 1.00 89.38 87 PRO A C 1
ATOM 667 O O . PRO A 1 87 ? 11.633 6.840 -0.611 1.00 89.38 87 PRO A O 1
ATOM 670 N N . SER A 1 88 ? 12.148 7.736 1.381 1.00 91.50 88 SER A N 1
ATOM 671 C CA . SER A 1 88 ? 13.510 7.190 1.449 1.00 91.50 88 SER A CA 1
ATOM 672 C C . SER A 1 88 ? 13.558 5.667 1.602 1.00 91.50 88 SER A C 1
ATOM 674 O O . SER A 1 88 ? 14.612 5.070 1.408 1.00 91.50 88 SER A O 1
ATOM 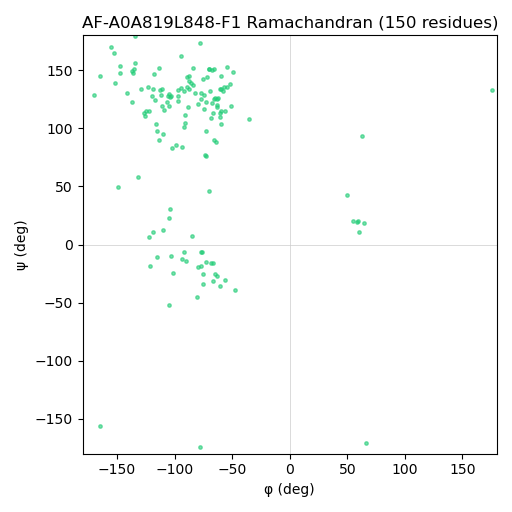676 N N . GLN A 1 89 ? 12.442 5.031 1.9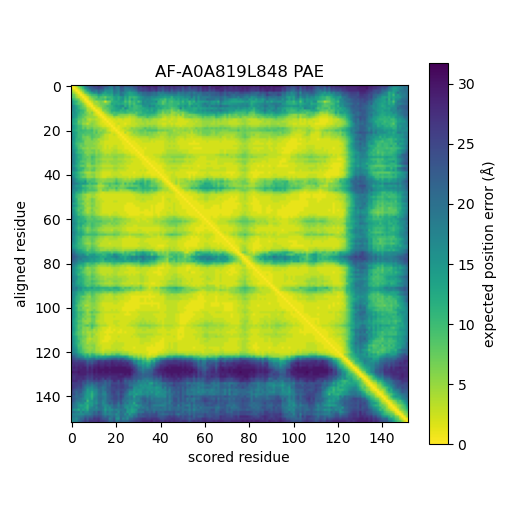72 1.00 91.75 89 GLN A N 1
ATOM 677 C CA . GLN A 1 89 ? 12.332 3.572 2.079 1.00 91.75 89 GLN A CA 1
ATOM 678 C C . GLN A 1 89 ? 11.787 2.930 0.794 1.00 91.75 89 GLN A C 1
ATOM 680 O O . GLN A 1 89 ? 11.836 1.709 0.652 1.00 91.75 89 GLN A O 1
ATOM 685 N N . ILE A 1 90 ? 11.256 3.728 -0.138 1.00 91.44 90 ILE A N 1
ATOM 686 C CA . ILE A 1 90 ? 10.679 3.230 -1.387 1.00 91.44 90 ILE A CA 1
ATOM 687 C C . ILE A 1 90 ? 11.823 2.868 -2.353 1.00 91.44 90 ILE A C 1
ATOM 689 O O . ILE A 1 90 ? 12.703 3.703 -2.576 1.00 91.44 90 ILE A O 1
ATOM 693 N N . PRO A 1 91 ? 11.817 1.666 -2.965 1.00 86.94 91 PRO A N 1
ATOM 694 C CA . PRO A 1 91 ? 12.850 1.229 -3.908 1.00 86.94 91 PRO A CA 1
ATOM 695 C C . PRO A 1 91 ? 12.705 1.966 -5.249 1.00 86.94 91 PRO A C 1
ATOM 697 O O . PRO A 1 91 ? 12.154 1.451 -6.219 1.00 86.94 91 PRO A O 1
ATOM 700 N N . SER A 1 92 ? 13.132 3.228 -5.276 1.00 79.56 92 SER A N 1
ATOM 701 C CA . SER A 1 92 ? 12.830 4.171 -6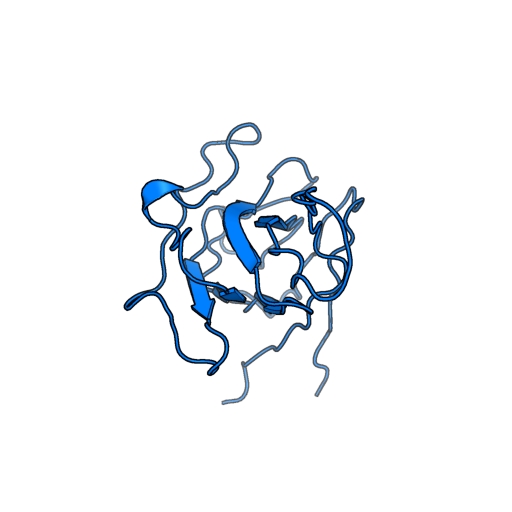.360 1.00 79.56 92 SER A CA 1
ATOM 702 C C . SER A 1 92 ? 13.652 3.970 -7.645 1.00 79.56 92 SER A C 1
ATOM 704 O O . SER A 1 92 ? 13.394 4.627 -8.656 1.00 79.56 92 SER A O 1
ATOM 706 N N . ASP A 1 93 ? 14.624 3.064 -7.596 1.00 83.69 93 ASP A N 1
ATOM 707 C CA . ASP A 1 93 ? 15.517 2.617 -8.667 1.00 83.69 93 ASP A CA 1
ATOM 708 C C . ASP A 1 93 ? 15.125 1.244 -9.245 1.00 83.69 93 ASP A C 1
ATOM 710 O O . ASP A 1 93 ? 15.646 0.841 -10.284 1.00 83.69 93 ASP A O 1
ATOM 714 N N . VAL A 1 94 ? 14.182 0.536 -8.614 1.00 88.12 94 VAL A N 1
ATOM 715 C CA . VAL A 1 94 ? 13.739 -0.792 -9.052 1.00 88.12 94 VAL A CA 1
ATOM 716 C C . VAL A 1 94 ? 12.360 -0.702 -9.715 1.00 88.12 94 VAL A C 1
ATOM 718 O O . VAL A 1 94 ? 11.415 -0.188 -9.111 1.00 88.12 94 VAL A O 1
ATOM 721 N N . PRO A 1 95 ? 12.184 -1.244 -10.935 1.00 88.25 95 PRO A N 1
ATOM 722 C CA . PRO A 1 95 ? 10.867 -1.357 -11.545 1.00 88.25 95 PRO A CA 1
ATOM 723 C C . PRO A 1 95 ? 9.936 -2.268 -10.732 1.00 88.25 95 PRO A C 1
ATOM 725 O O . PRO A 1 95 ? 10.180 -3.467 -10.567 1.00 88.25 95 PRO A O 1
ATOM 728 N N . VAL A 1 96 ? 8.824 -1.705 -10.272 1.00 90.38 96 VAL A N 1
ATOM 729 C CA . VAL A 1 96 ? 7.752 -2.403 -9.561 1.00 90.38 96 VAL A CA 1
ATOM 730 C C . VAL A 1 96 ? 6.683 -2.820 -10.568 1.00 90.38 96 VAL A C 1
ATOM 732 O O . VAL A 1 96 ? 6.271 -2.025 -11.410 1.00 90.38 96 VAL A O 1
ATOM 735 N N . LYS A 1 97 ? 6.203 -4.063 -10.485 1.00 90.69 97 LYS A N 1
ATOM 736 C CA . LYS A 1 97 ? 5.085 -4.590 -11.289 1.00 90.69 97 LYS A CA 1
ATOM 737 C C . LYS A 1 97 ? 3.774 -4.645 -10.505 1.00 90.69 97 LYS A C 1
ATOM 739 O O . LYS A 1 97 ? 2.702 -4.624 -11.106 1.00 90.69 97 LYS A O 1
ATOM 744 N N . ARG A 1 98 ? 3.842 -4.713 -9.175 1.00 91.38 98 ARG A N 1
ATOM 745 C CA . ARG A 1 98 ? 2.669 -4.709 -8.298 1.00 91.38 98 ARG A CA 1
ATOM 746 C C . ARG A 1 98 ? 3.004 -4.106 -6.939 1.00 91.38 98 ARG A C 1
ATOM 748 O O . ARG A 1 98 ? 4.056 -4.401 -6.377 1.00 91.38 98 ARG A O 1
ATOM 755 N N . VAL A 1 99 ? 2.084 -3.307 -6.415 1.00 92.44 99 VAL A N 1
ATOM 756 C CA . VAL A 1 99 ? 2.064 -2.874 -5.014 1.00 92.44 99 VAL A CA 1
ATOM 757 C C . VAL A 1 99 ? 0.998 -3.688 -4.295 1.00 92.44 99 VAL A C 1
ATOM 759 O O . VAL A 1 99 ? -0.138 -3.761 -4.758 1.00 92.44 99 VAL A O 1
ATOM 762 N N . GLU A 1 100 ? 1.364 -4.311 -3.188 1.00 93.50 100 GLU A 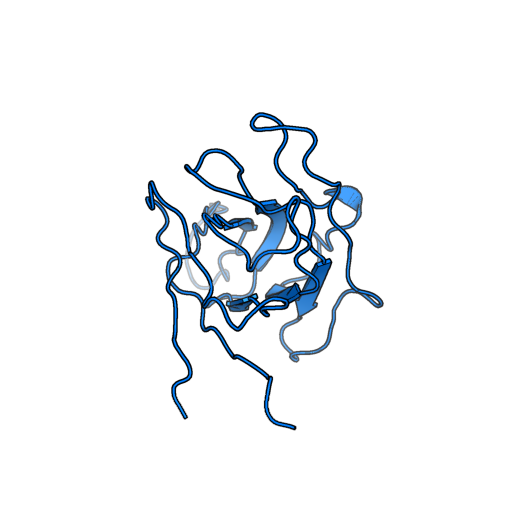N 1
ATOM 763 C CA . GLU A 1 100 ? 0.436 -4.977 -2.279 1.00 93.50 100 GLU A CA 1
ATOM 764 C C . GLU A 1 100 ? 0.377 -4.180 -0.983 1.00 93.50 100 GLU A C 1
ATOM 766 O O . GLU A 1 100 ? 1.417 -3.774 -0.460 1.00 93.50 100 GLU A O 1
ATOM 771 N N . ILE A 1 101 ? -0.832 -3.941 -0.489 1.00 92.88 101 ILE A N 1
ATOM 772 C CA . ILE A 1 101 ? -1.076 -3.247 0.769 1.00 92.88 101 ILE A CA 1
ATOM 773 C C . ILE A 1 101 ? -1.824 -4.191 1.694 1.00 92.88 101 ILE A C 1
ATOM 775 O O . ILE A 1 101 ? -2.860 -4.738 1.312 1.00 92.88 101 ILE A O 1
ATOM 779 N N . THR A 1 102 ? -1.292 -4.356 2.895 1.00 93.00 102 THR A N 1
ATOM 780 C CA . THR A 1 102 ? -1.810 -5.240 3.942 1.00 93.00 102 THR A CA 1
ATOM 781 C C . THR A 1 102 ? -1.819 -4.511 5.280 1.00 93.00 102 THR A C 1
ATOM 783 O O . THR A 1 102 ? -1.412 -3.347 5.366 1.00 93.00 102 THR A O 1
ATOM 786 N N . ASP A 1 103 ? -2.278 -5.198 6.330 1.00 91.38 103 ASP A N 1
ATOM 787 C CA . ASP A 1 103 ? -2.246 -4.716 7.713 1.00 91.38 103 ASP A CA 1
ATOM 788 C C . ASP A 1 103 ? -2.807 -3.291 7.852 1.00 91.38 103 ASP A C 1
ATOM 790 O O . ASP A 1 103 ? -2.224 -2.442 8.529 1.00 91.38 103 ASP A O 1
ATOM 794 N N . ILE A 1 104 ? -3.923 -3.011 7.167 1.00 91.25 104 ILE A N 1
ATOM 795 C CA . ILE A 1 104 ? -4.591 -1.712 7.246 1.00 91.25 104 ILE A CA 1
ATOM 796 C C . ILE A 1 104 ? -5.186 -1.577 8.647 1.00 91.25 104 ILE A C 1
ATOM 798 O O . ILE A 1 104 ? -6.154 -2.256 8.990 1.00 91.25 104 ILE A O 1
ATOM 802 N N . LYS A 1 105 ? -4.590 -0.706 9.460 1.00 92.44 105 LYS A N 1
ATOM 803 C CA . LYS A 1 105 ? -5.077 -0.367 10.797 1.00 92.44 105 LYS A CA 1
ATOM 804 C C . LYS A 1 105 ? -6.081 0.765 10.688 1.00 92.44 105 LYS A C 1
ATOM 806 O O . LYS A 1 105 ? -5.890 1.700 9.905 1.00 92.44 105 LYS A O 1
ATOM 811 N N . THR A 1 106 ? -7.138 0.687 11.485 1.00 91.75 106 THR A N 1
ATOM 812 C CA . THR A 1 106 ? -8.181 1.707 11.539 1.00 91.75 106 THR A CA 1
ATOM 813 C C . THR A 1 106 ? -8.272 2.333 12.919 1.00 91.75 106 THR A C 1
ATOM 815 O O . THR A 1 106 ? -8.073 1.672 13.935 1.00 91.75 106 THR A O 1
ATOM 818 N N . THR A 1 107 ? -8.622 3.617 12.966 1.00 90.75 107 THR A N 1
ATOM 819 C CA . THR A 1 107 ? -8.712 4.390 14.215 1.00 90.75 107 THR A CA 1
ATOM 820 C C . THR A 1 107 ? -9.835 3.926 15.146 1.00 90.75 107 THR A C 1
ATOM 822 O O . THR A 1 107 ? -9.878 4.321 16.307 1.00 90.75 107 THR A O 1
ATOM 825 N N . ASP A 1 108 ? -10.786 3.142 14.636 1.00 91.19 108 ASP A N 1
ATOM 826 C CA . ASP A 1 108 ? -12.001 2.710 15.333 1.00 91.19 108 ASP A CA 1
ATOM 827 C C . ASP A 1 108 ? -12.152 1.179 15.418 1.00 91.19 108 ASP A C 1
ATOM 829 O O . ASP A 1 108 ? -13.188 0.689 15.876 1.00 91.19 108 ASP A O 1
ATOM 833 N N . ASN A 1 109 ? -11.135 0.417 14.993 1.00 88.69 109 ASN A N 1
ATOM 834 C CA . ASN A 1 109 ? -11.157 -1.050 14.894 1.00 88.69 109 ASN A CA 1
ATOM 835 C C . ASN A 1 109 ? -12.320 -1.616 14.049 1.00 88.69 109 ASN A C 1
ATOM 837 O O . ASN A 1 109 ? -12.691 -2.789 14.193 1.00 88.69 109 ASN A O 1
ATOM 841 N N . GLN A 1 110 ? -12.912 -0.792 13.181 1.00 91.12 110 GLN A N 1
ATOM 842 C CA . GLN A 1 110 ? -13.892 -1.214 12.181 1.00 91.12 110 GLN A CA 1
ATOM 843 C C . GLN A 1 110 ? -13.193 -1.486 10.843 1.00 91.12 110 GLN 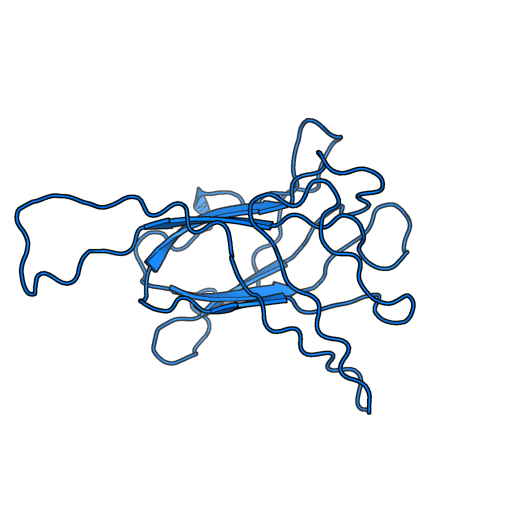A C 1
ATOM 845 O O . GLN A 1 110 ? -12.077 -1.004 10.635 1.00 91.12 110 GLN A O 1
ATOM 850 N N . PRO A 1 111 ? -13.832 -2.217 9.915 1.00 89.19 111 PRO A N 1
ATOM 851 C CA . PRO A 1 111 ? -13.334 -2.379 8.553 1.00 89.19 111 PRO A CA 1
ATOM 852 C C . PRO A 1 111 ? -12.954 -1.048 7.897 1.00 89.19 111 PRO A C 1
ATOM 854 O O . PRO A 1 111 ? -13.582 -0.020 8.195 1.00 89.19 111 PRO A O 1
ATOM 857 N N . PRO A 1 112 ? -11.946 -1.032 7.006 1.00 89.00 112 PRO A N 1
ATOM 858 C CA . PRO A 1 112 ? -11.543 0.195 6.340 1.00 89.00 112 PRO A CA 1
ATOM 859 C C . PRO A 1 112 ? -12.687 0.790 5.512 1.00 89.00 112 PRO A C 1
ATOM 861 O O . PRO A 1 112 ? -13.388 0.111 4.759 1.00 89.00 112 PRO A O 1
ATOM 864 N N . ARG A 1 113 ? -12.889 2.094 5.652 1.00 89.31 113 ARG A N 1
ATOM 865 C CA . ARG A 1 113 ? -13.932 2.861 4.969 1.00 89.31 113 ARG A CA 1
ATOM 866 C C . ARG A 1 113 ? -13.343 4.135 4.410 1.00 89.31 113 ARG A C 1
ATOM 868 O O . ARG A 1 113 ? -12.303 4.607 4.863 1.00 89.31 113 ARG A O 1
ATOM 875 N N . GLY A 1 114 ? -13.996 4.669 3.387 1.00 86.00 114 GLY A N 1
ATOM 876 C CA . GLY A 1 114 ? -13.570 5.880 2.709 1.00 86.00 114 GLY A CA 1
ATOM 877 C C . GLY A 1 114 ? -12.176 5.787 2.093 1.00 86.00 114 GLY A C 1
ATOM 878 O O . GLY A 1 114 ? -11.563 6.821 1.848 1.00 86.00 114 GLY A O 1
ATOM 879 N N . VAL A 1 115 ? -11.641 4.590 1.849 1.00 85.69 115 VAL A N 1
ATOM 880 C CA . VAL A 1 115 ? -10.236 4.423 1.469 1.00 85.69 115 VAL A CA 1
ATOM 881 C C . VAL A 1 115 ? -9.993 5.065 0.104 1.00 85.69 115 VAL A C 1
ATOM 883 O O . VAL A 1 115 ? -10.665 4.740 -0.876 1.00 85.69 115 VAL A O 1
ATOM 886 N N . VAL A 1 116 ? -9.021 5.976 0.036 1.00 85.50 116 VAL A N 1
ATOM 887 C CA . VAL A 1 116 ? -8.522 6.577 -1.207 1.00 85.50 116 VAL A CA 1
ATOM 888 C C . VAL A 1 116 ? -7.020 6.388 -1.242 1.00 85.50 116 VAL A C 1
ATOM 890 O O . VAL A 1 116 ? -6.301 6.948 -0.420 1.00 85.50 116 VAL A O 1
ATOM 893 N N . LEU A 1 117 ? -6.566 5.581 -2.191 1.00 86.38 117 LEU A N 1
ATOM 894 C CA . LEU A 1 117 ? -5.165 5.243 -2.375 1.00 86.38 117 LEU A CA 1
ATOM 895 C C . LEU A 1 117 ? -4.542 6.137 -3.452 1.00 86.38 117 LEU A C 1
ATOM 897 O O . LEU A 1 117 ? -5.000 6.138 -4.595 1.00 86.38 117 LEU A O 1
ATOM 901 N N . ASP A 1 118 ? -3.479 6.846 -3.088 1.00 86.12 118 ASP A N 1
ATOM 902 C CA . ASP A 1 118 ? -2.625 7.603 -4.001 1.00 86.12 118 ASP A CA 1
ATOM 903 C C . ASP A 1 118 ? -1.284 6.877 -4.169 1.00 86.12 118 ASP A C 1
ATOM 905 O O . ASP A 1 118 ? -0.575 6.605 -3.194 1.00 86.12 118 ASP A O 1
ATOM 909 N N . ILE A 1 119 ? -0.943 6.551 -5.416 1.00 86.81 119 ILE A N 1
ATOM 910 C CA . ILE A 1 119 ? 0.341 5.956 -5.784 1.00 86.81 119 ILE A CA 1
ATOM 911 C C . ILE A 1 119 ? 0.977 6.832 -6.855 1.00 86.81 119 ILE A C 1
ATOM 913 O O . ILE A 1 119 ? 0.514 6.917 -7.994 1.00 86.81 119 ILE A O 1
ATOM 917 N N . LYS A 1 120 ? 2.108 7.436 -6.499 1.00 86.44 120 LYS A N 1
ATOM 918 C CA . LYS A 1 120 ? 2.934 8.215 -7.418 1.00 86.44 120 LYS A CA 1
ATOM 919 C C . LYS A 1 120 ? 3.951 7.273 -8.033 1.00 86.44 120 LYS A C 1
ATOM 921 O O . LYS A 1 120 ? 4.839 6.792 -7.331 1.00 86.44 120 LYS A O 1
ATOM 926 N N . ALA A 1 121 ? 3.827 7.008 -9.326 1.00 84.62 121 ALA A N 1
ATOM 927 C CA . ALA A 1 121 ? 4.733 6.130 -10.052 1.00 84.62 121 ALA A CA 1
ATOM 928 C C . ALA A 1 121 ? 5.135 6.737 -11.400 1.00 84.62 121 ALA A C 1
ATOM 930 O O . ALA A 1 121 ? 4.379 7.487 -12.011 1.00 84.62 121 ALA A O 1
ATOM 931 N N . CYS A 1 122 ? 6.329 6.397 -11.872 1.00 81.06 122 CYS A N 1
ATOM 932 C CA . CYS A 1 122 ? 6.842 6.793 -13.174 1.00 81.06 122 CYS A CA 1
ATOM 933 C C . CYS A 1 122 ? 7.186 5.533 -13.965 1.00 81.06 122 CYS A C 1
ATOM 935 O O . CYS A 1 122 ? 8.100 4.792 -13.599 1.00 81.06 122 CYS A O 1
ATOM 937 N N . THR A 1 123 ? 6.475 5.291 -15.059 1.00 74.00 123 THR A N 1
ATOM 938 C CA . THR A 1 123 ? 6.898 4.309 -16.059 1.00 74.00 123 THR A CA 1
ATOM 939 C C . THR A 1 123 ? 8.007 4.938 -16.890 1.00 74.00 123 THR A C 1
ATOM 941 O O . THR A 1 123 ? 7.796 6.011 -17.464 1.00 74.00 123 THR A O 1
ATOM 944 N N . GLU A 1 124 ? 9.165 4.293 -16.999 1.00 61.22 124 GLU A N 1
ATOM 945 C CA . GLU A 1 124 ? 10.046 4.611 -18.120 1.00 61.22 124 GLU A CA 1
ATOM 946 C C . GLU A 1 124 ? 9.286 4.247 -19.397 1.00 61.22 124 GLU A C 1
ATOM 948 O O . GLU A 1 124 ? 8.747 3.144 -19.517 1.00 61.22 124 GLU A O 1
ATOM 953 N N . ALA A 1 125 ? 9.161 5.195 -20.327 1.00 46.47 125 ALA A N 1
ATOM 954 C CA . ALA A 1 125 ? 8.713 4.849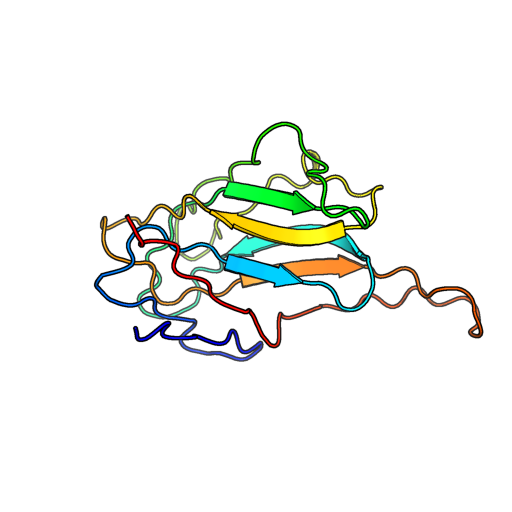 -21.663 1.00 46.47 125 ALA A CA 1
ATOM 955 C C . ALA A 1 125 ? 9.757 3.872 -22.204 1.00 46.47 125 ALA A C 1
ATOM 957 O O . ALA A 1 125 ? 10.914 4.251 -22.382 1.00 46.47 125 ALA A O 1
ATOM 958 N N . THR A 1 126 ? 9.386 2.609 -22.416 1.00 39.16 126 THR A N 1
ATOM 959 C CA . THR A 1 126 ? 10.217 1.707 -23.206 1.00 39.16 126 THR A CA 1
ATOM 960 C C . THR A 1 126 ? 10.516 2.433 -24.510 1.00 39.16 126 THR A C 1
ATOM 962 O O . THR A 1 126 ? 9.599 2.821 -25.231 1.00 39.16 126 THR A O 1
ATOM 965 N N . ALA A 1 127 ? 11.798 2.681 -24.776 1.00 35.69 127 ALA A N 1
ATOM 966 C CA . ALA A 1 127 ? 12.292 3.415 -25.936 1.00 35.69 127 ALA A CA 1
ATOM 967 C C . ALA A 1 127 ? 12.116 2.621 -27.249 1.00 35.69 127 ALA A C 1
ATOM 969 O O . ALA A 1 127 ? 13.024 2.532 -28.067 1.00 35.69 127 ALA A O 1
ATOM 970 N N . ALA A 1 128 ? 10.944 2.030 -27.468 1.00 36.75 128 ALA A N 1
ATOM 971 C CA . ALA A 1 128 ? 10.482 1.598 -28.773 1.00 36.75 128 ALA A CA 1
ATOM 972 C C . ALA A 1 128 ? 9.542 2.696 -29.285 1.00 36.75 128 ALA A C 1
ATOM 974 O O . ALA A 1 128 ? 8.336 2.653 -29.068 1.00 36.75 128 ALA A O 1
ATOM 975 N N . ALA A 1 129 ? 10.158 3.699 -29.916 1.00 39.84 129 ALA A N 1
ATOM 976 C CA . ALA A 1 129 ? 9.559 4.929 -30.428 1.00 39.84 129 ALA A CA 1
ATOM 977 C C . ALA A 1 129 ? 8.942 5.832 -29.345 1.00 39.84 129 ALA A C 1
ATOM 979 O O . ALA A 1 129 ? 7.785 5.682 -28.986 1.00 39.84 129 ALA A O 1
ATOM 980 N N . PHE A 1 130 ? 9.708 6.800 -28.839 1.00 35.97 130 PHE A N 1
ATOM 981 C CA . PHE A 1 130 ? 9.383 8.229 -28.953 1.00 35.97 130 PHE A CA 1
ATOM 982 C C . PHE A 1 130 ? 10.408 9.076 -28.181 1.00 35.97 130 PHE A C 1
ATOM 984 O O . PHE A 1 130 ? 10.768 8.803 -27.040 1.00 35.97 130 PHE A O 1
ATOM 991 N N . ASP A 1 131 ? 10.854 10.114 -28.873 1.00 38.31 131 ASP A N 1
ATOM 992 C CA . ASP A 1 131 ? 11.715 11.225 -28.487 1.00 38.31 131 ASP A CA 1
ATOM 993 C C . ASP A 1 131 ? 11.528 11.737 -27.036 1.00 38.31 131 ASP A C 1
ATOM 995 O O . ASP A 1 131 ? 10.521 12.362 -26.695 1.00 38.31 131 ASP A O 1
ATOM 999 N N . GLY A 1 132 ? 12.512 11.459 -26.172 1.00 35.91 132 GLY A N 1
ATOM 1000 C CA . GLY A 1 132 ? 12.969 12.360 -25.101 1.00 35.91 132 GLY A CA 1
ATOM 1001 C C . GLY A 1 132 ? 12.005 12.817 -23.995 1.00 35.91 132 GLY A C 1
ATOM 1002 O O . GLY A 1 132 ? 12.369 13.719 -23.241 1.00 35.91 132 GLY A O 1
ATOM 1003 N N . LYS A 1 133 ? 10.800 12.255 -23.841 1.00 35.75 133 LYS A N 1
ATOM 1004 C CA . LYS A 1 133 ? 9.830 12.717 -22.828 1.00 35.75 133 LYS A CA 1
ATOM 1005 C C . LYS A 1 133 ? 9.531 11.646 -21.782 1.00 35.75 133 LYS A C 1
ATOM 1007 O O . LYS A 1 133 ? 8.728 10.746 -22.015 1.00 35.75 133 LYS A O 1
ATOM 1012 N N . TYR A 1 134 ? 10.104 11.795 -20.585 1.00 36.84 134 TYR A N 1
ATOM 1013 C CA . TYR A 1 134 ? 9.592 11.123 -19.388 1.00 36.84 134 TYR A CA 1
ATOM 1014 C C . TYR A 1 134 ? 8.119 11.512 -19.212 1.00 36.84 134 TYR A C 1
ATOM 1016 O O . TYR A 1 134 ? 7.796 12.681 -18.995 1.00 36.84 134 TYR A O 1
ATOM 1024 N N . LYS A 1 135 ? 7.204 10.549 -19.326 1.00 37.84 135 LYS A N 1
ATOM 1025 C CA . LYS A 1 135 ? 5.788 10.778 -19.036 1.00 37.84 135 LYS A CA 1
ATOM 1026 C C . LYS A 1 135 ? 5.563 10.433 -17.568 1.00 37.84 135 LYS A C 1
ATOM 1028 O O . LYS A 1 135 ? 5.458 9.257 -17.232 1.00 37.84 135 LYS A O 1
ATOM 1033 N N . LEU A 1 136 ? 5.483 11.445 -16.697 1.00 35.12 136 LEU A N 1
ATOM 1034 C CA . LEU A 1 136 ? 4.872 11.255 -15.380 1.00 35.12 136 LEU A CA 1
ATOM 1035 C C . LEU A 1 136 ? 3.426 10.813 -15.622 1.00 35.12 136 LEU A C 1
ATOM 1037 O O . LEU A 1 136 ? 2.575 11.609 -16.019 1.00 35.12 136 LEU A O 1
ATOM 1041 N N . GLN A 1 137 ? 3.155 9.527 -15.440 1.00 39.00 137 GLN A N 1
ATOM 1042 C CA . GLN A 1 137 ? 1.792 9.042 -15.348 1.00 39.00 137 GLN A CA 1
ATOM 1043 C C . GLN A 1 137 ? 1.417 9.075 -13.874 1.00 39.00 137 GLN A C 1
ATOM 1045 O O . GLN A 1 137 ? 1.836 8.219 -13.107 1.00 39.00 137 GLN A O 1
ATOM 1050 N N . PHE A 1 138 ? 0.605 10.052 -13.473 1.00 37.50 138 PHE A N 1
ATOM 1051 C CA . PHE A 1 138 ? -0.139 9.934 -12.225 1.00 37.50 138 PHE A CA 1
ATOM 1052 C C . PHE A 1 138 ? -1.134 8.795 -12.413 1.00 37.50 138 PHE A C 1
ATOM 1054 O O . PHE A 1 138 ? -2.241 8.997 -12.925 1.00 37.50 138 PHE A O 1
ATOM 1061 N N . LEU A 1 139 ? -0.705 7.577 -12.084 1.00 40.75 139 LEU A N 1
ATOM 1062 C CA . LEU A 1 139 ? -1.581 6.426 -12.065 1.00 40.75 139 LEU A CA 1
ATOM 1063 C C . LEU A 1 139 ? -2.482 6.558 -10.841 1.00 40.75 139 LEU A C 1
ATOM 1065 O O . LEU A 1 139 ? -2.300 5.895 -9.826 1.00 40.75 139 LEU A O 1
ATOM 1069 N N . HIS A 1 140 ? -3.487 7.419 -10.963 1.00 41.06 140 HIS A N 1
ATOM 1070 C CA . HIS A 1 140 ? -4.662 7.311 -10.126 1.00 41.06 140 HIS A CA 1
ATOM 1071 C C . HIS A 1 140 ? -5.255 5.946 -10.442 1.00 41.06 140 HIS A C 1
ATOM 1073 O O . HIS A 1 140 ? -5.674 5.692 -11.576 1.00 41.06 140 HIS A O 1
ATOM 1079 N N . VAL A 1 141 ? -5.161 5.030 -9.488 1.00 39.81 141 VAL A N 1
ATOM 1080 C CA . VAL A 1 141 ? -5.470 3.623 -9.709 1.00 39.81 141 VAL A CA 1
ATOM 1081 C C . VAL A 1 141 ? -6.926 3.513 -10.168 1.00 39.81 141 VAL A C 1
ATOM 1083 O O . VAL A 1 141 ? -7.844 3.885 -9.444 1.00 39.81 141 VAL A O 1
ATOM 1086 N N . ARG A 1 142 ? -7.126 3.068 -11.417 1.00 32.97 142 ARG A N 1
ATOM 1087 C CA . ARG A 1 142 ? -8.439 2.995 -12.090 1.00 32.97 142 ARG A CA 1
ATOM 1088 C C . ARG A 1 142 ? -9.157 1.656 -11.915 1.00 32.97 142 ARG A C 1
ATOM 1090 O O . ARG A 1 142 ? -10.299 1.532 -12.339 1.00 32.97 142 ARG A O 1
ATOM 1097 N N . SER A 1 143 ? -8.501 0.674 -11.304 1.00 30.92 143 SER A N 1
ATOM 1098 C CA . SER A 1 143 ? -9.080 -0.629 -10.971 1.00 30.92 143 SER A CA 1
ATOM 1099 C C . SER A 1 143 ? -8.119 -1.393 -10.062 1.00 30.92 143 SER A C 1
ATOM 1101 O O . SER A 1 143 ? -6.945 -1.544 -10.404 1.00 30.92 143 SER A O 1
ATOM 1103 N N . VAL A 1 144 ? -8.616 -1.888 -8.932 1.00 38.72 144 VAL A N 1
ATOM 1104 C CA . VAL A 1 144 ? -7.889 -2.780 -8.015 1.00 38.72 144 VAL A CA 1
ATOM 1105 C C . VAL A 1 144 ? -8.670 -4.080 -7.971 1.00 38.72 144 VAL A C 1
ATOM 1107 O O . VAL A 1 144 ? -9.892 -4.065 -7.843 1.00 38.72 144 VAL A O 1
ATOM 1110 N N . ASN A 1 145 ? -7.972 -5.205 -8.086 1.00 32.69 145 ASN A N 1
ATOM 1111 C CA . ASN A 1 145 ? -8.581 -6.501 -7.831 1.00 32.69 145 ASN A CA 1
ATOM 1112 C C . ASN A 1 145 ? -8.442 -6.808 -6.340 1.00 32.69 145 ASN A C 1
ATOM 1114 O O . ASN A 1 145 ? -7.331 -6.875 -5.815 1.00 32.69 145 ASN A O 1
ATOM 1118 N N . PHE A 1 146 ? -9.583 -6.954 -5.674 1.00 39.75 146 PHE A N 1
ATOM 1119 C CA . PHE A 1 146 ? -9.675 -7.352 -4.278 1.00 39.75 146 PHE A CA 1
ATOM 1120 C C . PHE A 1 146 ? -9.703 -8.874 -4.220 1.00 39.75 146 PHE A C 1
ATOM 1122 O O . PHE A 1 146 ? -10.433 -9.518 -4.980 1.00 39.75 146 PHE A O 1
ATOM 1129 N N . PHE A 1 147 ? -8.902 -9.436 -3.328 1.00 32.97 147 PHE A N 1
ATOM 1130 C CA . PHE A 1 147 ? -8.968 -10.846 -2.985 1.00 32.97 147 PHE A CA 1
ATOM 1131 C C . PHE A 1 147 ? -9.123 -10.904 -1.470 1.00 32.97 147 PHE A C 1
ATOM 1133 O O . PHE A 1 147 ? -8.201 -10.529 -0.750 1.00 32.97 147 PHE A O 1
ATOM 1140 N N . SER A 1 148 ? -10.301 -11.315 -1.002 1.00 32.69 148 SER A N 1
ATOM 1141 C CA . SER A 1 148 ? -10.467 -11.757 0.383 1.00 32.69 148 SER A CA 1
ATOM 1142 C C . SER A 1 148 ? -9.787 -13.121 0.504 1.00 32.69 148 SER A C 1
ATOM 1144 O O . SER A 1 148 ? -10.094 -14.033 -0.269 1.00 32.69 148 SER A O 1
ATOM 1146 N N . THR A 1 149 ? -8.821 -13.246 1.412 1.00 32.72 149 THR A N 1
ATOM 1147 C CA . THR A 1 149 ? -8.140 -14.515 1.715 1.00 32.72 149 THR A CA 1
ATOM 1148 C C . THR A 1 149 ? -8.629 -15.124 3.022 1.00 32.72 149 THR A C 1
ATOM 1150 O O . THR A 1 149 ? -7.872 -15.832 3.677 1.00 32.72 149 THR A O 1
ATOM 1153 N N . ASP A 1 150 ? -9.890 -14.900 3.387 1.00 37.72 150 ASP A N 1
ATOM 1154 C CA . ASP A 1 150 ? -10.475 -15.561 4.552 1.00 37.72 150 ASP A CA 1
ATOM 1155 C C . ASP A 1 150 ? -11.190 -16.825 4.082 1.00 37.72 150 ASP A C 1
ATOM 1157 O O . ASP A 1 150 ? -12.380 -16.860 3.769 1.00 37.72 150 ASP A O 1
ATOM 1161 N N . GLY A 1 151 ? -10.373 -17.866 3.952 1.00 35.31 151 GLY A N 1
ATOM 1162 C CA . GLY A 1 151 ? -10.763 -19.197 3.517 1.00 35.31 151 GLY A CA 1
ATOM 1163 C C . GLY A 1 151 ? -9.896 -20.273 4.157 1.00 35.31 151 GLY A C 1
ATOM 1164 O O . GLY A 1 151 ? -9.363 -21.112 3.432 1.00 35.31 151 GLY A O 1
ATOM 1165 N N . GLN A 1 152 ? -9.736 -20.218 5.485 1.00 29.69 152 GLN A N 1
ATOM 1166 C CA . GLN A 1 152 ? -9.635 -21.385 6.374 1.00 29.69 152 GLN A CA 1
ATOM 1167 C C . GLN A 1 152 ? -9.820 -20.993 7.840 1.00 29.69 152 GLN A C 1
ATOM 1169 O O . GLN A 1 152 ? -9.157 -20.030 8.278 1.00 29.69 152 GLN A O 1
#

pLDDT: mean 74.43, std 21.98, range [27.42, 97.31]